Protein AF-A0A518HIB0-F1 (afdb_monomer_lite)

Organism: NCBI:txid2527979

Sequence (145 aa):
MVPPSVQLAKSIHDTLSNAIAVAEQATVGVHNQEGNSHYLSMLLEDRLGRLHQQLLALFRQQDRSPDRTHATNMDPLAKRRRRLIGRVDDAIDLAADTDSSGAVRRSILEDLEGIERDFAAYETEFARVSGDGVDATAAADRNGN

pLDDT: mean 75.91, std 16.44, range [39.22, 94.5]

Structure (mmCIF, N/CA/C/O backbone):
data_AF-A0A518HIB0-F1
#
_entry.id   AF-A0A518HIB0-F1
#
loop_
_atom_site.group_PDB
_atom_site.id
_atom_site.type_symbol
_atom_site.label_atom_id
_atom_site.label_alt_id
_atom_site.label_comp_id
_atom_site.label_asym_id
_atom_site.label_entity_id
_atom_site.label_seq_id
_atom_site.pdbx_PDB_ins_code
_atom_site.Cartn_x
_atom_site.Cartn_y
_atom_site.Cartn_z
_atom_site.occupancy
_atom_site.B_iso_or_equiv
_atom_site.auth_seq_id
_atom_site.auth_comp_id
_atom_site.auth_asym_id
_atom_site.auth_atom_id
_atom_site.pdbx_PDB_model_num
ATOM 1 N N . MET A 1 1 ? -21.108 -14.042 7.159 1.00 59.38 1 MET A N 1
ATOM 2 C CA . MET A 1 1 ? -20.594 -13.149 6.093 1.00 59.38 1 MET A CA 1
ATOM 3 C C . MET A 1 1 ? -19.241 -12.630 6.548 1.00 59.38 1 MET A C 1
ATOM 5 O O . MET A 1 1 ? -19.116 -12.327 7.726 1.00 59.38 1 MET A O 1
ATOM 9 N N . VAL A 1 2 ? -18.234 -12.593 5.672 1.00 66.38 2 VAL A N 1
ATOM 10 C CA . VAL A 1 2 ? -16.903 -12.061 6.020 1.00 66.38 2 VAL A CA 1
ATOM 11 C C . VAL A 1 2 ? -16.993 -10.530 6.115 1.00 66.38 2 VAL A C 1
ATOM 13 O O . VAL A 1 2 ? -17.597 -9.935 5.219 1.00 66.38 2 VAL A O 1
ATOM 16 N N . PRO A 1 3 ? -16.433 -9.883 7.155 1.00 76.69 3 PRO A N 1
ATOM 17 C CA . PRO A 1 3 ? -16.445 -8.428 7.262 1.00 76.69 3 PRO A CA 1
ATOM 18 C C . PRO A 1 3 ? -15.781 -7.757 6.043 1.00 76.69 3 PRO A C 1
ATOM 20 O O . PRO A 1 3 ? -14.747 -8.246 5.578 1.00 76.69 3 PRO A O 1
ATOM 23 N N . PRO A 1 4 ? -16.305 -6.623 5.538 1.00 79.50 4 PRO A N 1
ATOM 24 C CA . PRO A 1 4 ? -15.704 -5.895 4.414 1.00 79.50 4 PRO A CA 1
ATOM 25 C C . PRO A 1 4 ? -14.228 -5.525 4.630 1.00 79.50 4 PRO A C 1
ATOM 27 O O . PRO A 1 4 ? -13.438 -5.567 3.690 1.00 79.50 4 PRO A O 1
ATOM 30 N N . SER A 1 5 ? -13.836 -5.245 5.876 1.00 78.81 5 SER A N 1
ATOM 31 C CA . SER A 1 5 ? -12.446 -4.971 6.258 1.00 78.81 5 SER A CA 1
ATOM 32 C C . SER A 1 5 ? -11.528 -6.182 6.071 1.00 78.81 5 SER A C 1
ATOM 34 O O . SER A 1 5 ? -10.396 -6.018 5.632 1.00 78.81 5 SER A O 1
ATOM 36 N N . VAL A 1 6 ? -12.016 -7.397 6.342 1.00 82.38 6 VAL A N 1
ATOM 37 C CA . VAL A 1 6 ? -11.263 -8.652 6.160 1.00 82.38 6 VAL A CA 1
ATOM 38 C C . VAL A 1 6 ?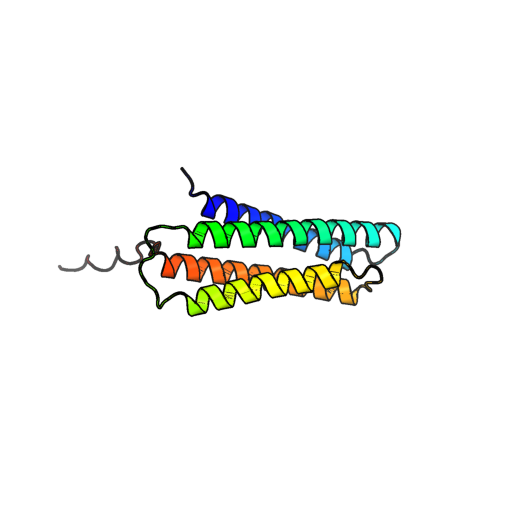 -11.100 -8.975 4.674 1.00 82.38 6 VAL A C 1
ATOM 40 O O . VAL A 1 6 ? -10.034 -9.407 4.243 1.00 82.38 6 VAL A O 1
ATOM 43 N N . GLN A 1 7 ? -12.130 -8.718 3.861 1.00 86.81 7 GLN A N 1
ATOM 44 C CA . GLN A 1 7 ? -12.028 -8.859 2.403 1.00 86.81 7 GLN A CA 1
ATOM 45 C C . GLN A 1 7 ? -11.012 -7.878 1.811 1.00 86.81 7 GLN A C 1
ATOM 47 O O . GLN A 1 7 ? -10.228 -8.246 0.939 1.00 86.81 7 GLN A O 1
ATOM 52 N N . LEU A 1 8 ? -11.003 -6.639 2.305 1.00 88.81 8 LEU A N 1
ATOM 53 C CA . LEU A 1 8 ? -10.074 -5.617 1.848 1.00 88.81 8 LEU A CA 1
ATOM 54 C C . LEU A 1 8 ? -8.637 -5.895 2.303 1.00 88.81 8 LEU A C 1
ATOM 56 O O . LEU A 1 8 ? -7.721 -5.722 1.509 1.00 88.81 8 LEU A O 1
ATOM 60 N N . ALA A 1 9 ? -8.443 -6.393 3.525 1.00 89.56 9 ALA A N 1
ATOM 61 C CA . ALA A 1 9 ? -7.137 -6.831 4.009 1.00 89.56 9 ALA A CA 1
ATOM 62 C C . ALA A 1 9 ? -6.565 -7.974 3.158 1.00 89.56 9 ALA A C 1
ATOM 64 O O . ALA A 1 9 ? -5.424 -7.899 2.710 1.00 89.56 9 ALA A O 1
ATOM 65 N N . LYS A 1 10 ? -7.387 -8.976 2.817 1.00 91.56 10 LYS A N 1
ATOM 66 C CA . LYS A 1 10 ? -6.994 -10.019 1.859 1.00 91.56 10 LYS A CA 1
ATOM 67 C C . LYS A 1 10 ? -6.611 -9.430 0.498 1.00 91.56 10 LYS A C 1
ATOM 69 O O . LYS A 1 10 ? -5.588 -9.795 -0.062 1.00 91.56 10 LYS A O 1
ATOM 74 N N . SER A 1 11 ? -7.408 -8.493 -0.011 1.00 93.62 11 SER A N 1
ATOM 75 C CA . SER A 1 11 ? -7.121 -7.841 -1.289 1.00 93.62 11 SER A CA 1
ATOM 76 C C . SER A 1 11 ? -5.817 -7.033 -1.269 1.00 93.62 11 SER A C 1
ATOM 78 O O . SER A 1 11 ? -5.189 -6.911 -2.315 1.00 93.62 11 SER A O 1
ATOM 80 N N . ILE A 1 12 ? -5.417 -6.490 -0.114 1.00 92.88 12 ILE A N 1
ATOM 81 C CA . ILE A 1 12 ? -4.128 -5.810 0.081 1.00 92.88 12 ILE A CA 1
ATOM 82 C C . ILE A 1 12 ? -2.976 -6.816 0.030 1.00 92.88 12 ILE A C 1
ATOM 84 O O . ILE A 1 12 ? -2.006 -6.564 -0.680 1.00 92.88 12 ILE A O 1
ATOM 88 N N . HIS A 1 13 ? -3.102 -7.961 0.711 1.00 93.00 13 HIS A N 1
ATOM 89 C CA . HIS A 1 13 ? -2.121 -9.052 0.629 1.00 93.00 13 HIS A CA 1
ATOM 90 C C . HIS A 1 13 ? -1.930 -9.534 -0.808 1.00 93.00 13 HIS A C 1
ATOM 92 O O . HIS A 1 13 ? -0.803 -9.595 -1.287 1.00 93.00 13 HIS A O 1
ATOM 98 N N . ASP A 1 14 ? -3.027 -9.776 -1.531 1.00 93.31 14 ASP A N 1
ATOM 99 C CA . ASP A 1 14 ? -2.969 -10.210 -2.931 1.00 93.31 14 ASP A CA 1
ATOM 100 C C . ASP A 1 14 ? -2.245 -9.171 -3.818 1.00 93.31 14 ASP A C 1
ATOM 102 O O . ASP A 1 14 ? -1.430 -9.536 -4.671 1.00 93.31 14 ASP A O 1
ATOM 106 N N . THR A 1 15 ? -2.499 -7.871 -3.607 1.00 93.56 15 THR A N 1
ATOM 107 C CA . THR A 1 15 ? -1.794 -6.790 -4.319 1.00 93.56 15 THR A CA 1
ATOM 108 C C . THR A 1 15 ? -0.307 -6.750 -3.962 1.00 93.56 15 THR A C 1
ATOM 110 O O . THR A 1 15 ? 0.519 -6.616 -4.864 1.00 93.56 15 THR A O 1
ATOM 113 N N . LEU A 1 16 ? 0.044 -6.879 -2.678 1.00 91.94 16 LEU A N 1
ATOM 114 C CA . LEU A 1 16 ? 1.430 -6.873 -2.198 1.00 91.94 16 LEU A CA 1
ATOM 115 C C . LEU A 1 16 ? 2.229 -8.041 -2.770 1.00 91.94 16 LEU A C 1
ATOM 117 O O . LEU A 1 16 ? 3.274 -7.818 -3.375 1.00 91.94 16 LEU A O 1
ATOM 121 N N . SER A 1 17 ? 1.711 -9.266 -2.666 1.00 92.88 17 SER A N 1
ATOM 122 C CA . SER A 1 17 ? 2.374 -10.446 -3.226 1.00 92.88 17 SER A CA 1
ATOM 123 C C . SER A 1 17 ? 2.557 -10.325 -4.742 1.00 92.88 17 SER A C 1
ATOM 125 O O . SER A 1 17 ? 3.588 -10.727 -5.278 1.00 92.88 17 SER A O 1
ATOM 127 N N . ASN A 1 18 ? 1.588 -9.731 -5.451 1.00 92.44 18 ASN A N 1
ATOM 128 C CA . ASN A 1 18 ? 1.724 -9.477 -6.884 1.00 92.44 18 ASN A CA 1
ATOM 129 C C . ASN A 1 18 ? 2.802 -8.426 -7.192 1.00 92.44 18 ASN A C 1
ATOM 131 O O . ASN A 1 18 ? 3.591 -8.629 -8.111 1.00 92.44 18 ASN A O 1
ATOM 135 N N . ALA A 1 19 ? 2.853 -7.330 -6.430 1.00 89.56 19 ALA A N 1
ATOM 136 C CA . ALA A 1 19 ? 3.859 -6.283 -6.596 1.00 89.56 19 ALA A CA 1
ATOM 137 C C . ALA A 1 19 ? 5.279 -6.813 -6.335 1.00 89.56 19 ALA A C 1
ATOM 139 O O . ALA A 1 19 ? 6.181 -6.541 -7.124 1.00 89.56 19 ALA A O 1
ATOM 140 N N . ILE A 1 20 ? 5.455 -7.628 -5.288 1.00 90.31 20 ILE A N 1
ATOM 141 C CA . ILE A 1 20 ? 6.722 -8.302 -4.966 1.00 90.31 20 ILE A CA 1
ATOM 142 C C . ILE A 1 20 ? 7.157 -9.190 -6.134 1.00 90.31 20 ILE A C 1
ATOM 144 O O . ILE A 1 20 ? 8.257 -9.017 -6.649 1.00 90.31 20 ILE A O 1
ATOM 148 N N . ALA A 1 21 ? 6.273 -10.054 -6.641 1.00 88.81 21 ALA A N 1
ATOM 149 C CA . ALA A 1 21 ? 6.596 -10.931 -7.768 1.00 88.81 21 ALA A CA 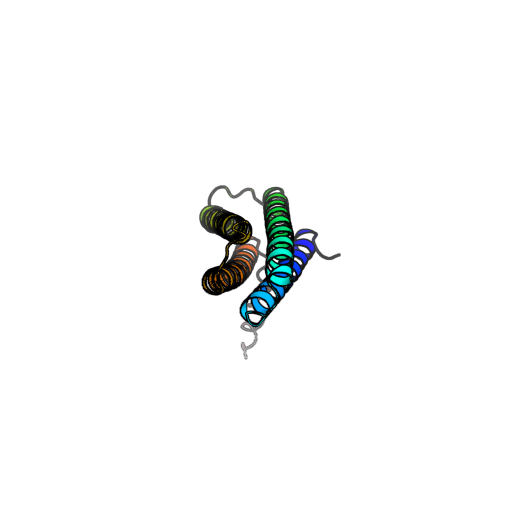1
ATOM 150 C C . ALA A 1 21 ? 6.992 -10.154 -9.042 1.00 88.81 21 ALA A C 1
ATOM 152 O O . ALA A 1 21 ? 7.873 -10.582 -9.790 1.00 88.81 21 ALA A O 1
ATOM 153 N N . VAL A 1 22 ? 6.363 -9.002 -9.302 1.00 85.88 22 VAL A N 1
ATOM 154 C CA . VAL A 1 22 ? 6.730 -8.113 -10.419 1.00 85.88 22 VAL A CA 1
ATOM 155 C C . VAL A 1 22 ? 8.111 -7.490 -10.192 1.00 85.88 22 VAL A C 1
ATOM 157 O O . VAL A 1 22 ? 8.937 -7.488 -11.107 1.00 85.88 22 VAL A O 1
ATOM 160 N N . ALA A 1 23 ? 8.396 -7.010 -8.980 1.00 82.94 23 ALA A N 1
ATOM 161 C CA . ALA A 1 23 ? 9.699 -6.451 -8.624 1.00 82.94 23 ALA A CA 1
ATOM 162 C C . ALA A 1 23 ? 10.822 -7.507 -8.690 1.00 82.94 23 ALA A C 1
ATOM 164 O O . ALA A 1 23 ? 11.907 -7.235 -9.207 1.00 82.94 23 ALA A O 1
ATOM 165 N N . GLU A 1 24 ? 10.561 -8.746 -8.270 1.00 85.06 24 GLU A N 1
ATOM 166 C CA . GLU A 1 24 ? 11.484 -9.879 -8.414 1.00 85.06 24 GLU A CA 1
ATOM 167 C C . GLU A 1 24 ? 11.798 -10.174 -9.886 1.00 85.06 24 GLU A C 1
ATOM 169 O O . GLU A 1 24 ? 12.960 -10.276 -10.278 1.00 85.06 24 GLU A O 1
ATOM 174 N N . GLN A 1 25 ? 10.784 -10.231 -10.752 1.00 79.62 25 GLN A N 1
ATOM 175 C CA . GLN A 1 25 ? 11.004 -10.403 -12.194 1.00 79.62 25 GLN A CA 1
ATOM 176 C C . GLN A 1 25 ? 11.841 -9.260 -12.777 1.00 79.62 25 GLN A C 1
ATOM 178 O O . GLN A 1 25 ? 12.735 -9.487 -13.599 1.00 79.62 25 GLN A O 1
ATOM 183 N N . ALA A 1 26 ? 11.602 -8.036 -12.306 1.00 72.56 26 ALA A N 1
ATOM 184 C CA . ALA A 1 26 ? 12.355 -6.863 -12.715 1.00 72.56 26 ALA A CA 1
ATOM 185 C C . ALA A 1 26 ? 13.813 -6.893 -12.219 1.00 72.56 26 ALA A C 1
ATOM 187 O O . ALA A 1 26 ? 14.690 -6.358 -12.900 1.00 72.56 26 ALA A O 1
ATOM 188 N N . THR A 1 27 ? 14.114 -7.535 -11.088 1.00 70.56 27 THR A N 1
ATOM 189 C CA . THR A 1 27 ? 15.489 -7.682 -10.571 1.00 70.56 27 THR A CA 1
ATOM 190 C C . THR A 1 27 ? 16.253 -8.857 -11.187 1.00 70.56 27 THR A C 1
ATOM 192 O O . THR A 1 27 ? 17.475 -8.776 -11.296 1.00 70.56 27 THR A O 1
ATOM 195 N N . VAL A 1 28 ? 15.572 -9.915 -11.644 1.00 64.75 28 VAL A N 1
ATOM 196 C CA . VAL A 1 28 ? 16.194 -11.092 -12.289 1.00 64.75 28 VAL A CA 1
ATOM 197 C C . VAL A 1 28 ? 16.402 -10.888 -13.802 1.00 64.75 28 VAL A C 1
ATOM 199 O O . VAL A 1 28 ? 17.365 -11.396 -14.373 1.00 64.75 28 VAL A O 1
ATOM 202 N N . GLY A 1 29 ? 15.560 -10.089 -14.466 1.00 53.03 29 GLY A N 1
ATOM 203 C CA . GLY A 1 29 ? 15.575 -9.861 -15.920 1.00 53.03 29 GLY A CA 1
ATOM 204 C C . GLY A 1 29 ? 16.665 -8.927 -16.475 1.00 53.03 29 GLY A C 1
ATOM 205 O O . GLY A 1 29 ? 16.518 -8.431 -17.591 1.00 53.03 29 GLY A O 1
ATOM 206 N N . VAL A 1 30 ? 17.759 -8.659 -15.749 1.00 52.09 30 VAL A N 1
ATOM 207 C CA . VAL A 1 30 ? 18.809 -7.675 -16.135 1.00 52.09 30 VAL A CA 1
ATOM 208 C C . VAL A 1 30 ? 19.665 -8.128 -17.331 1.00 52.09 30 VAL A C 1
ATOM 210 O O . VAL A 1 30 ? 20.650 -7.489 -17.694 1.00 52.09 30 VAL A O 1
ATOM 213 N N . HIS A 1 31 ? 19.318 -9.239 -17.972 1.00 46.72 31 HIS A N 1
ATOM 214 C CA . HIS A 1 31 ? 19.916 -9.652 -19.230 1.00 46.72 31 HIS A CA 1
ATOM 215 C C . HIS A 1 31 ? 18.875 -9.479 -20.340 1.00 46.72 31 HIS A C 1
ATOM 217 O O . HIS A 1 31 ? 18.127 -10.395 -20.664 1.00 46.72 31 HIS A O 1
ATOM 223 N N . ASN A 1 32 ? 18.924 -8.304 -20.978 1.00 48.41 32 ASN A N 1
ATOM 224 C CA . ASN A 1 32 ? 18.701 -8.151 -22.420 1.00 48.41 32 ASN A CA 1
ATOM 225 C C . ASN A 1 32 ? 17.347 -7.638 -22.967 1.00 48.41 32 ASN A C 1
ATOM 227 O O . ASN A 1 32 ? 17.077 -7.926 -24.129 1.00 48.41 32 ASN A O 1
ATOM 231 N N . GLN A 1 33 ? 16.521 -6.854 -22.248 1.00 54.38 33 GLN A N 1
ATOM 232 C CA . GLN A 1 33 ? 15.384 -6.132 -22.879 1.00 54.38 33 GLN A CA 1
ATOM 233 C C . GLN A 1 33 ? 15.017 -4.800 -22.184 1.00 54.38 33 GLN A C 1
ATOM 235 O O . GLN A 1 33 ? 14.243 -4.782 -21.228 1.00 54.38 33 GLN A O 1
ATOM 240 N N . GLU A 1 34 ? 15.495 -3.666 -22.712 1.00 56.53 34 GLU A N 1
ATOM 241 C CA . GLU A 1 34 ? 15.112 -2.304 -22.272 1.00 56.53 34 GLU A CA 1
ATOM 242 C C . GLU A 1 34 ? 13.585 -2.074 -22.315 1.00 56.53 34 GLU A C 1
ATOM 244 O O . GLU A 1 34 ? 13.023 -1.454 -21.415 1.00 56.53 34 GLU A O 1
ATOM 249 N N . GLY A 1 35 ? 12.878 -2.673 -23.282 1.00 55.81 35 GLY A N 1
ATOM 250 C CA . GLY A 1 35 ? 11.412 -2.601 -23.368 1.00 55.81 35 GLY A CA 1
ATOM 251 C C . GLY A 1 35 ? 10.663 -3.324 -22.239 1.00 55.81 35 GLY A C 1
ATOM 252 O O . GLY A 1 35 ? 9.540 -2.950 -21.913 1.00 55.81 35 GLY A O 1
ATOM 253 N N . ASN A 1 36 ? 11.283 -4.323 -21.601 1.00 68.44 36 ASN A N 1
ATOM 254 C CA . ASN A 1 36 ? 10.675 -5.053 -20.486 1.00 68.44 36 ASN A CA 1
ATOM 255 C C . ASN A 1 36 ? 10.830 -4.278 -19.162 1.00 68.44 36 ASN A C 1
ATOM 257 O O . ASN A 1 36 ? 9.964 -4.337 -18.299 1.00 68.44 36 ASN A O 1
ATOM 261 N N . SER A 1 37 ? 11.892 -3.472 -19.034 1.00 70.25 37 SER A N 1
ATOM 262 C CA . SER A 1 37 ? 12.102 -2.572 -17.890 1.00 70.25 37 SER A CA 1
ATOM 263 C C . SER A 1 37 ? 10.957 -1.583 -17.718 1.00 70.25 37 SER A C 1
ATOM 265 O O . SER A 1 37 ? 10.351 -1.512 -16.656 1.00 70.25 37 SER A O 1
ATOM 267 N N . HIS A 1 38 ? 10.661 -0.828 -18.779 1.00 74.94 38 HIS A N 1
ATOM 268 C CA . HIS A 1 38 ? 9.667 0.239 -18.732 1.00 74.94 38 HIS A CA 1
ATOM 269 C C . HIS A 1 38 ? 8.263 -0.306 -18.443 1.00 74.94 38 HIS A C 1
ATOM 271 O O . HIS A 1 38 ? 7.532 0.243 -17.623 1.00 74.94 38 HIS A O 1
ATOM 277 N N . TYR A 1 39 ? 7.915 -1.440 -19.058 1.00 76.38 39 TYR A N 1
ATOM 278 C CA . TYR A 1 39 ? 6.648 -2.119 -18.804 1.00 76.38 39 TYR A CA 1
ATOM 279 C C . TYR A 1 39 ? 6.517 -2.603 -17.352 1.00 76.38 39 TYR A C 1
ATOM 281 O O . TYR A 1 39 ? 5.461 -2.431 -16.745 1.00 76.38 39 TYR A O 1
ATOM 289 N N . LEU A 1 40 ? 7.580 -3.177 -16.778 1.00 76.06 40 LEU A N 1
ATOM 290 C CA . LEU A 1 40 ? 7.575 -3.637 -15.387 1.00 76.06 40 LEU A CA 1
ATOM 291 C C . LEU A 1 40 ? 7.485 -2.470 -14.397 1.00 76.06 40 LEU A C 1
ATOM 293 O O . LEU A 1 40 ? 6.751 -2.590 -13.421 1.00 76.06 40 LEU A O 1
ATOM 297 N N . SER A 1 41 ? 8.144 -1.339 -14.671 1.00 78.31 41 SER A N 1
ATOM 298 C CA . SER A 1 41 ? 7.988 -0.109 -13.881 1.00 78.31 41 SER A CA 1
ATOM 299 C C . SER A 1 41 ? 6.548 0.405 -13.910 1.00 78.31 41 SER A C 1
ATOM 301 O O . SER A 1 41 ? 5.957 0.607 -12.854 1.00 78.31 41 SER A O 1
ATOM 303 N N . MET A 1 42 ? 5.931 0.511 -15.094 1.00 82.81 42 MET A N 1
ATOM 304 C CA . MET A 1 42 ? 4.520 0.907 -15.212 1.00 82.81 42 MET A CA 1
ATOM 305 C C . MET A 1 42 ? 3.574 -0.054 -14.482 1.00 82.81 42 MET A C 1
ATOM 307 O O . MET A 1 42 ? 2.603 0.364 -13.851 1.00 82.81 42 MET A O 1
ATOM 311 N N . LEU A 1 43 ? 3.828 -1.362 -14.588 1.00 85.38 43 LEU A N 1
ATOM 312 C CA . LEU A 1 43 ? 3.019 -2.370 -13.912 1.00 85.38 43 LEU A CA 1
ATOM 313 C C . LEU A 1 43 ? 3.146 -2.239 -12.393 1.00 85.38 43 LEU A C 1
ATOM 315 O O . LEU A 1 43 ? 2.151 -2.359 -11.682 1.00 85.38 43 LEU A O 1
ATOM 319 N N . LEU A 1 44 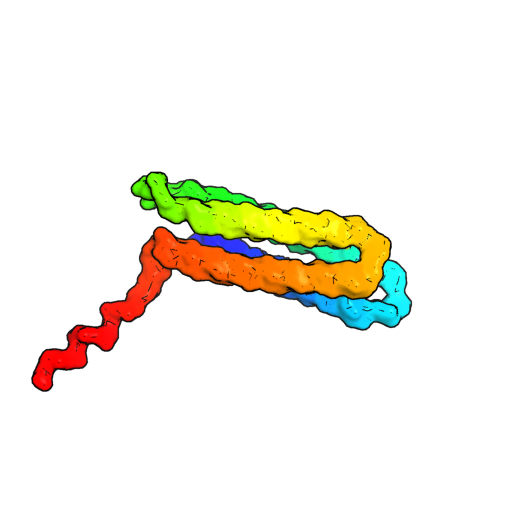? 4.356 -1.983 -11.905 1.00 84.94 44 LEU A N 1
ATOM 320 C CA . LEU A 1 44 ? 4.637 -1.804 -10.492 1.00 84.94 44 LEU A CA 1
ATOM 321 C C . LEU A 1 44 ? 3.983 -0.537 -9.933 1.00 84.94 44 LEU A C 1
ATOM 323 O O . LEU A 1 44 ? 3.353 -0.600 -8.878 1.00 84.94 44 LEU A O 1
ATOM 327 N N . GLU A 1 45 ? 4.042 0.569 -10.672 1.00 87.38 45 GLU A N 1
ATOM 328 C CA . GLU A 1 45 ? 3.365 1.823 -10.338 1.00 87.38 45 GLU A CA 1
ATOM 329 C C . GLU A 1 45 ? 1.841 1.632 -10.222 1.00 87.38 45 GLU A C 1
ATOM 331 O O . GLU A 1 45 ? 1.250 2.019 -9.214 1.00 87.38 45 GLU A O 1
ATOM 336 N N . ASP A 1 46 ? 1.192 0.947 -11.179 1.00 89.38 46 ASP A N 1
ATOM 337 C CA . ASP A 1 46 ? -0.248 0.636 -11.087 1.00 89.38 46 ASP A CA 1
ATOM 338 C C . ASP A 1 46 ? -0.572 -0.197 -9.835 1.00 89.38 46 ASP A C 1
ATOM 340 O O . ASP A 1 46 ? -1.577 0.050 -9.160 1.00 89.38 46 ASP A O 1
ATOM 344 N N . ARG A 1 47 ? 0.273 -1.175 -9.487 1.00 89.38 47 ARG A N 1
ATOM 345 C CA . ARG A 1 47 ? 0.064 -2.022 -8.301 1.00 89.38 47 ARG A CA 1
ATOM 346 C C . ARG A 1 47 ? 0.235 -1.251 -7.002 1.00 89.38 47 ARG A C 1
ATOM 348 O O . ARG A 1 47 ? -0.608 -1.384 -6.116 1.00 89.38 47 ARG A O 1
ATOM 355 N N . LEU A 1 48 ? 1.264 -0.421 -6.904 1.00 88.88 48 LEU A N 1
ATOM 356 C CA . LEU A 1 48 ? 1.495 0.444 -5.752 1.00 88.88 48 LEU A CA 1
ATOM 357 C C . LEU A 1 48 ? 0.388 1.501 -5.608 1.00 88.88 48 LEU A C 1
ATOM 359 O O . LEU A 1 48 ? -0.127 1.713 -4.510 1.00 88.88 48 LEU A O 1
ATOM 363 N N . GLY A 1 49 ? -0.081 2.076 -6.717 1.00 92.00 49 GLY A N 1
ATOM 364 C CA . GLY A 1 49 ? -1.230 2.980 -6.730 1.00 92.00 49 GLY A CA 1
ATOM 365 C C . GLY A 1 49 ? -2.511 2.306 -6.224 1.00 92.00 49 GLY A C 1
ATOM 366 O O . GLY A 1 49 ? -3.243 2.877 -5.408 1.00 92.00 49 GLY A O 1
ATOM 367 N N . ARG A 1 50 ? -2.777 1.057 -6.635 1.00 93.81 50 ARG A N 1
ATOM 368 C CA . ARG A 1 50 ? -3.895 0.255 -6.098 1.00 93.81 50 ARG A CA 1
ATOM 369 C C . ARG A 1 50 ? -3.728 -0.023 -4.611 1.00 93.81 50 ARG A C 1
ATOM 371 O O . ARG A 1 50 ? -4.687 0.165 -3.862 1.00 93.81 50 ARG A O 1
ATOM 378 N N . LEU A 1 51 ? -2.531 -0.425 -4.190 1.00 93.12 51 LEU A N 1
ATOM 379 C CA . LEU A 1 51 ? -2.198 -0.689 -2.794 1.00 93.12 51 LEU A CA 1
ATOM 380 C C . LEU A 1 51 ? -2.475 0.538 -1.920 1.00 93.12 51 LEU A C 1
ATOM 382 O O . LEU A 1 51 ? -3.152 0.428 -0.896 1.00 93.12 51 LEU A O 1
ATOM 386 N N . HIS A 1 52 ? -2.041 1.717 -2.365 1.00 93.25 52 HIS A N 1
ATOM 387 C CA . HIS A 1 52 ? -2.306 2.983 -1.691 1.00 93.25 52 HIS A CA 1
ATOM 388 C C . HIS A 1 52 ? -3.817 3.220 -1.506 1.00 93.25 52 HIS A C 1
ATOM 390 O O . HIS A 1 52 ? -4.293 3.452 -0.391 1.00 93.25 52 HIS A O 1
ATOM 396 N N . GLN A 1 53 ? -4.613 3.070 -2.572 1.00 94.50 53 GLN A N 1
ATOM 397 C CA . GLN A 1 53 ? -6.070 3.243 -2.496 1.00 94.50 53 GLN A CA 1
ATOM 398 C C . GLN A 1 53 ? -6.751 2.212 -1.584 1.00 94.50 53 GLN A C 1
ATOM 400 O O . GLN A 1 53 ? -7.682 2.558 -0.847 1.00 94.50 53 GLN A O 1
ATOM 405 N N . GLN A 1 54 ? -6.293 0.958 -1.605 1.00 93.69 54 GLN A N 1
ATOM 406 C CA . GLN A 1 54 ? -6.816 -0.107 -0.750 1.00 93.69 54 GLN A CA 1
ATOM 407 C C . GLN A 1 54 ? -6.517 0.163 0.730 1.00 93.69 54 GLN A C 1
ATOM 409 O O . GLN A 1 54 ? -7.423 0.044 1.557 1.00 93.69 54 GLN A O 1
ATOM 414 N N . LEU A 1 55 ? -5.300 0.603 1.067 1.00 91.56 55 LEU A N 1
ATOM 415 C CA . LEU A 1 55 ? -4.927 1.001 2.429 1.00 91.56 55 LEU A CA 1
ATOM 416 C C . LEU A 1 55 ? -5.789 2.169 2.922 1.00 91.56 55 LEU A C 1
ATOM 418 O O . LEU A 1 55 ? -6.374 2.099 4.005 1.00 91.56 55 LEU A O 1
ATOM 422 N N . LEU A 1 56 ? -5.967 3.210 2.101 1.00 91.81 56 LEU A N 1
ATOM 423 C CA . LEU A 1 56 ? -6.843 4.336 2.435 1.00 91.81 56 LEU A CA 1
ATOM 424 C C . LEU A 1 56 ? -8.302 3.911 2.633 1.00 91.81 56 LEU A C 1
ATOM 426 O O . LEU A 1 56 ? -9.008 4.467 3.479 1.00 91.81 56 LEU A O 1
ATOM 430 N N . ALA A 1 57 ? -8.802 2.967 1.836 1.00 90.75 57 ALA A N 1
ATOM 431 C CA . ALA A 1 57 ? -10.144 2.424 2.007 1.00 90.75 57 ALA A CA 1
ATOM 432 C C . ALA A 1 57 ? -10.261 1.613 3.309 1.00 90.75 57 ALA A C 1
ATOM 434 O O . ALA A 1 57 ? -11.245 1.782 4.034 1.00 90.75 57 ALA A O 1
ATOM 435 N N . LEU A 1 58 ? -9.248 0.809 3.647 1.00 89.44 58 LEU A N 1
ATOM 436 C CA . LEU A 1 58 ? -9.219 -0.007 4.860 1.00 89.44 58 LEU A CA 1
ATOM 437 C C . LEU A 1 58 ? -9.247 0.877 6.102 1.00 89.44 58 LEU A C 1
ATOM 439 O O . LEU A 1 58 ? -10.093 0.687 6.976 1.00 89.44 58 LEU A O 1
ATOM 443 N N . PHE A 1 59 ? -8.390 1.896 6.148 1.00 88.25 59 PHE A N 1
ATOM 444 C CA . PHE A 1 59 ? -8.321 2.808 7.286 1.00 88.25 59 PHE A CA 1
ATOM 445 C C . PHE A 1 59 ? -9.632 3.579 7.465 1.00 88.25 59 PHE A C 1
ATOM 447 O O . PHE A 1 59 ? -10.157 3.634 8.575 1.00 88.25 59 PHE A O 1
ATOM 454 N N . ARG A 1 60 ? -10.247 4.054 6.371 1.00 86.12 60 ARG A N 1
ATOM 455 C CA . ARG A 1 60 ? -11.570 4.703 6.414 1.00 86.12 60 ARG A CA 1
ATOM 456 C C . ARG A 1 60 ? -12.674 3.782 6.934 1.00 86.12 60 ARG A C 1
ATOM 458 O O . ARG A 1 60 ? -13.529 4.241 7.690 1.00 86.12 60 ARG A O 1
ATOM 465 N N . GLN A 1 61 ? -12.691 2.510 6.535 1.00 82.38 61 GLN A N 1
ATOM 466 C CA . GLN A 1 61 ? -13.675 1.543 7.041 1.00 82.38 61 GLN A CA 1
ATOM 467 C C . GLN A 1 61 ? -13.485 1.279 8.537 1.00 82.38 61 GLN A C 1
ATOM 469 O O . GLN A 1 61 ? -14.455 1.219 9.287 1.00 82.38 61 GLN A O 1
ATOM 474 N N . GLN A 1 62 ? -12.234 1.170 8.974 1.00 78.75 62 GLN A N 1
ATOM 475 C CA . GLN A 1 62 ? -11.875 0.896 10.361 1.00 78.75 62 GLN A CA 1
ATOM 476 C C . GLN A 1 62 ? -12.088 2.097 11.300 1.00 78.75 62 GLN A C 1
ATOM 478 O O . GLN A 1 62 ? -12.291 1.899 12.499 1.00 78.75 62 GLN A O 1
ATOM 483 N N . ASP A 1 63 ? -12.079 3.321 10.766 1.00 75.00 63 ASP A N 1
ATOM 484 C CA . ASP A 1 63 ? -12.361 4.557 11.510 1.00 75.00 63 ASP A CA 1
ATOM 485 C C . ASP A 1 63 ? -13.857 4.845 11.657 1.00 75.00 63 ASP A C 1
ATOM 487 O O . ASP A 1 63 ? -14.272 5.481 12.621 1.00 75.00 63 ASP A O 1
ATOM 491 N N . ARG A 1 64 ? -14.686 4.348 10.733 1.00 66.88 64 ARG A N 1
ATOM 492 C CA . ARG A 1 64 ? -16.152 4.482 10.787 1.00 66.88 64 ARG A CA 1
ATOM 493 C C . ARG A 1 64 ? -16.836 3.454 11.691 1.00 66.88 64 ARG A C 1
ATOM 495 O O . ARG A 1 64 ? -18.059 3.489 11.796 1.00 66.88 64 ARG A O 1
ATOM 502 N N . SER A 1 65 ? -16.087 2.538 12.309 1.00 60.28 65 SER A N 1
ATOM 503 C CA . SER A 1 65 ? -16.666 1.504 13.170 1.00 60.28 65 SER A CA 1
ATOM 504 C C . SER A 1 65 ? -17.257 2.139 14.446 1.00 60.28 65 SER A C 1
ATOM 506 O O . SER A 1 65 ? -16.497 2.720 15.227 1.00 60.28 65 SER A O 1
ATOM 508 N N . PRO A 1 66 ? -18.588 2.065 14.663 1.00 49.50 66 PRO A N 1
ATOM 509 C CA . PRO A 1 66 ? -19.308 2.841 15.680 1.00 49.50 66 PRO A CA 1
ATOM 510 C C . PRO A 1 66 ? -19.029 2.421 17.133 1.00 49.50 66 PRO A C 1
ATOM 512 O O . PRO A 1 66 ? -19.406 3.149 18.043 1.00 49.50 66 PRO A O 1
ATOM 515 N N . ASP A 1 67 ? -18.322 1.310 17.363 1.00 52.34 67 ASP A N 1
ATOM 516 C CA . ASP A 1 67 ? -17.950 0.830 18.707 1.00 52.34 67 ASP A CA 1
ATOM 517 C C . ASP A 1 67 ? -16.761 1.576 19.345 1.00 52.34 67 ASP A C 1
ATOM 519 O O . ASP A 1 67 ? -16.322 1.258 20.450 1.00 52.34 67 ASP A O 1
ATOM 523 N N . ARG A 1 68 ? -16.188 2.578 18.668 1.00 54.53 68 ARG A N 1
ATOM 524 C CA . ARG A 1 68 ? -14.917 3.199 19.080 1.00 54.53 68 ARG A CA 1
ATOM 525 C C . ARG A 1 68 ? -15.078 4.563 19.743 1.00 54.53 68 ARG A C 1
ATOM 527 O O . ARG A 1 68 ? -14.379 5.520 19.419 1.00 54.53 68 ARG A O 1
ATOM 534 N N . THR A 1 69 ? -15.920 4.630 20.768 1.00 47.12 69 THR A N 1
ATOM 535 C CA . THR A 1 69 ? -15.812 5.638 21.837 1.00 47.12 69 THR A CA 1
ATOM 536 C C . THR A 1 69 ? -14.649 5.292 22.771 1.00 47.12 69 THR A C 1
ATOM 538 O O . THR A 1 69 ? -14.861 4.936 23.916 1.00 47.12 69 THR A O 1
ATOM 541 N N . HIS A 1 70 ? -13.401 5.380 22.308 1.00 48.72 70 HIS A N 1
ATOM 542 C CA . HIS A 1 70 ? -12.247 5.484 23.213 1.00 48.72 70 HIS A CA 1
ATOM 543 C C . HIS A 1 70 ? -11.142 6.315 22.561 1.00 48.72 70 HIS A C 1
ATOM 545 O O . HIS A 1 70 ? -10.168 5.829 21.981 1.00 48.72 70 HIS A O 1
ATOM 551 N N . ALA A 1 71 ? -11.343 7.626 22.667 1.00 49.88 71 ALA A N 1
ATOM 552 C CA . ALA A 1 71 ? -10.374 8.665 22.383 1.00 49.88 71 ALA A CA 1
ATOM 553 C C . ALA A 1 71 ? -9.206 8.591 23.382 1.00 49.88 71 ALA A C 1
ATOM 555 O O . ALA A 1 71 ? -9.168 9.372 24.318 1.00 49.88 71 ALA A O 1
ATOM 556 N N . THR A 1 72 ? -8.295 7.630 23.202 1.00 48.81 72 THR A N 1
ATOM 557 C CA . THR A 1 72 ? -6.923 7.632 23.768 1.00 48.81 72 THR A CA 1
ATOM 558 C C . THR A 1 72 ? -6.032 6.494 23.235 1.00 48.81 72 THR A C 1
ATOM 560 O O . THR A 1 72 ? -4.816 6.624 23.304 1.00 48.81 72 THR A O 1
ATOM 563 N N . ASN A 1 73 ? -6.576 5.433 22.615 1.00 49.12 73 ASN A N 1
ATOM 564 C CA . ASN A 1 73 ? -5.792 4.263 22.149 1.00 49.12 73 ASN A CA 1
ATOM 565 C C . ASN A 1 73 ? -5.435 4.253 20.640 1.00 49.12 73 ASN A C 1
ATOM 567 O O . ASN A 1 73 ? -5.003 3.234 20.107 1.00 49.12 73 ASN A O 1
ATOM 571 N N . MET A 1 74 ? -5.597 5.376 19.931 1.00 55.47 74 MET A N 1
ATOM 572 C CA . MET A 1 74 ? -5.366 5.485 18.475 1.00 55.47 74 MET A CA 1
ATOM 573 C C . MET A 1 74 ? -3.931 5.861 18.067 1.00 55.47 74 MET A C 1
ATOM 575 O O . MET A 1 74 ? -3.637 5.902 16.874 1.00 55.47 74 MET A O 1
ATOM 579 N N . ASP A 1 75 ? -3.026 6.129 19.007 1.00 64.69 75 ASP A N 1
ATOM 580 C CA . ASP A 1 75 ? -1.689 6.645 18.678 1.00 64.69 75 ASP A CA 1
ATOM 581 C C . ASP A 1 75 ? -0.784 5.637 17.927 1.00 64.69 75 ASP A C 1
ATOM 583 O O . ASP A 1 75 ? -0.232 5.986 16.875 1.00 64.69 75 ASP A O 1
ATOM 587 N N . PRO A 1 76 ? -0.675 4.355 18.341 1.00 67.38 76 PRO A N 1
ATOM 588 C CA . PRO A 1 76 ? 0.214 3.426 17.647 1.00 67.38 76 PRO A CA 1
ATOM 589 C C . PRO A 1 76 ? -0.346 2.978 16.287 1.00 67.38 76 PRO A C 1
ATOM 591 O O . PRO A 1 76 ? 0.403 2.917 15.308 1.00 67.38 76 PRO A O 1
ATOM 594 N N . LEU A 1 77 ? -1.667 2.783 16.170 1.00 79.50 77 LEU A N 1
ATOM 595 C CA . LEU A 1 77 ? -2.313 2.483 14.888 1.00 79.50 77 LEU A CA 1
ATOM 596 C C . LEU A 1 77 ? -2.205 3.663 13.915 1.00 79.50 77 LEU A C 1
ATOM 598 O O . LEU A 1 77 ? -1.850 3.460 12.757 1.00 79.50 77 LEU A O 1
ATOM 602 N N . ALA A 1 78 ? -2.434 4.902 14.361 1.00 80.50 78 ALA A N 1
ATOM 603 C CA . ALA A 1 78 ? -2.287 6.082 13.508 1.00 80.50 78 ALA A CA 1
ATOM 604 C C . ALA A 1 78 ? -0.839 6.286 13.038 1.00 80.50 78 ALA A C 1
ATOM 606 O O . ALA A 1 78 ? -0.611 6.678 11.890 1.00 80.50 78 ALA A O 1
ATOM 607 N N . LYS A 1 79 ? 0.147 6.006 13.900 1.00 83.12 79 LYS A N 1
ATOM 608 C CA . LYS A 1 79 ? 1.566 6.034 13.530 1.00 83.12 79 LYS A CA 1
ATOM 609 C C . LYS A 1 79 ? 1.897 4.961 12.491 1.00 83.12 79 LYS A C 1
ATOM 611 O O . LYS A 1 79 ? 2.567 5.267 11.507 1.00 83.12 79 LYS A O 1
ATOM 616 N N . ARG A 1 80 ? 1.392 3.732 12.654 1.00 85.31 80 ARG A N 1
ATOM 617 C CA . ARG A 1 80 ? 1.581 2.651 11.670 1.00 85.31 80 ARG A CA 1
ATOM 618 C C . ARG A 1 80 ? 0.915 2.939 10.335 1.00 85.31 80 ARG A C 1
ATOM 620 O O . ARG A 1 80 ? 1.549 2.736 9.310 1.00 85.31 80 ARG A O 1
ATOM 627 N N . ARG A 1 81 ? -0.312 3.460 10.336 1.00 89.44 81 ARG A N 1
ATOM 628 C CA . ARG A 1 81 ? -1.014 3.862 9.108 1.00 89.44 81 ARG A CA 1
ATOM 629 C C . ARG A 1 81 ? -0.2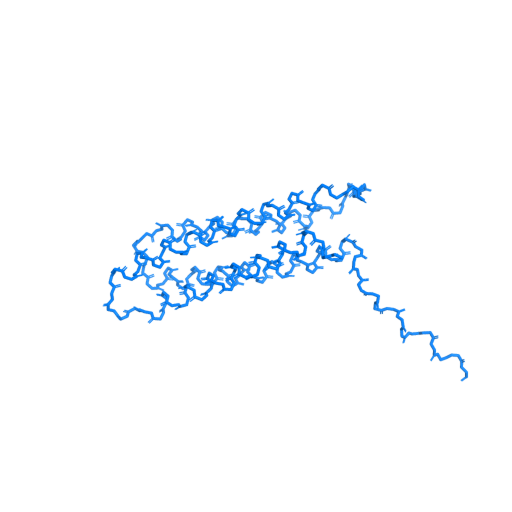23 4.906 8.333 1.00 89.44 81 ARG A C 1
ATOM 631 O O . ARG A 1 81 ? -0.009 4.733 7.142 1.00 89.44 81 ARG A O 1
ATOM 638 N N . ARG A 1 82 ? 0.266 5.947 9.017 1.00 87.19 82 ARG A N 1
ATOM 639 C CA . ARG A 1 82 ? 1.126 6.970 8.402 1.00 87.19 82 ARG A CA 1
ATOM 640 C C . ARG A 1 82 ? 2.405 6.374 7.823 1.00 87.19 82 ARG A C 1
ATOM 642 O O . ARG A 1 82 ? 2.771 6.724 6.713 1.00 87.19 82 ARG A O 1
ATOM 649 N N . ARG A 1 83 ? 3.050 5.455 8.545 1.00 89.12 83 ARG A N 1
ATOM 650 C CA . ARG A 1 83 ? 4.250 4.762 8.057 1.00 89.12 83 ARG A CA 1
ATOM 651 C C . ARG A 1 83 ? 3.965 3.888 6.833 1.00 89.12 83 ARG A C 1
ATOM 653 O O . ARG A 1 83 ? 4.773 3.883 5.918 1.00 89.12 83 ARG A O 1
ATOM 660 N N . LEU A 1 84 ? 2.843 3.170 6.820 1.00 90.12 84 LEU A N 1
ATOM 661 C CA . LEU A 1 84 ? 2.428 2.342 5.685 1.00 90.12 84 LEU A CA 1
ATOM 662 C C . LEU A 1 84 ? 2.160 3.188 4.442 1.00 90.12 84 LEU A C 1
ATOM 664 O O . LEU A 1 84 ? 2.669 2.855 3.383 1.00 90.12 84 LEU A O 1
ATOM 668 N N . ILE A 1 85 ? 1.412 4.286 4.583 1.00 91.38 85 ILE A N 1
ATOM 669 C CA . ILE A 1 85 ? 1.159 5.212 3.471 1.00 91.38 85 ILE A CA 1
ATOM 670 C C . ILE A 1 85 ? 2.467 5.823 2.975 1.00 91.38 85 ILE A C 1
ATOM 672 O O . ILE A 1 85 ? 2.761 5.685 1.799 1.00 91.38 85 ILE A O 1
ATOM 676 N N . GLY A 1 86 ? 3.291 6.374 3.874 1.00 90.19 86 GLY A N 1
ATOM 677 C CA . GLY A 1 86 ? 4.565 6.983 3.485 1.00 90.19 86 GLY A CA 1
ATOM 678 C C . GLY A 1 86 ? 5.486 6.018 2.740 1.00 90.19 86 GLY A C 1
ATOM 679 O O . GLY A 1 86 ? 6.028 6.379 1.712 1.00 90.19 86 GLY A O 1
ATOM 680 N N . ARG A 1 87 ? 5.586 4.756 3.181 1.00 90.75 87 ARG A N 1
ATOM 681 C CA . ARG A 1 87 ? 6.381 3.744 2.466 1.00 90.75 87 ARG A CA 1
ATOM 682 C C . ARG A 1 87 ? 5.833 3.401 1.087 1.00 90.75 87 ARG A C 1
ATOM 684 O O . ARG A 1 87 ? 6.610 3.126 0.184 1.00 90.75 87 ARG A O 1
ATOM 691 N N . VAL A 1 88 ? 4.510 3.354 0.939 1.00 91.44 88 VAL A N 1
ATOM 692 C CA . VAL A 1 88 ? 3.895 3.114 -0.370 1.00 91.44 88 VAL A CA 1
ATOM 693 C C . VAL A 1 88 ? 4.124 4.314 -1.286 1.00 91.44 88 VAL A C 1
ATOM 695 O O . VAL A 1 88 ? 4.459 4.097 -2.442 1.00 91.44 88 VAL A O 1
ATOM 698 N N . ASP A 1 89 ? 4.003 5.541 -0.778 1.00 90.81 89 ASP A N 1
ATOM 699 C CA . ASP A 1 89 ? 4.292 6.765 -1.535 1.00 90.81 89 ASP A CA 1
ATOM 700 C C . ASP A 1 89 ? 5.765 6.805 -1.981 1.00 90.81 89 ASP A C 1
ATOM 702 O O . ASP A 1 89 ? 6.033 6.962 -3.169 1.00 90.81 89 ASP A O 1
ATOM 706 N N . ASP A 1 90 ? 6.707 6.534 -1.070 1.00 88.06 90 ASP A N 1
ATOM 707 C CA . ASP A 1 90 ? 8.142 6.452 -1.380 1.00 88.06 90 ASP A CA 1
ATOM 708 C C . ASP A 1 90 ? 8.420 5.392 -2.468 1.00 88.06 90 ASP A C 1
ATOM 710 O O . ASP A 1 90 ? 9.194 5.622 -3.399 1.00 88.06 90 ASP A O 1
ATOM 714 N N . ALA A 1 91 ? 7.754 4.234 -2.389 1.00 86.25 91 ALA A N 1
ATOM 715 C CA . ALA A 1 91 ? 7.882 3.175 -3.386 1.00 86.25 91 ALA A CA 1
ATOM 716 C C . ALA A 1 91 ? 7.277 3.565 -4.747 1.00 86.25 91 ALA A C 1
ATOM 718 O O . ALA A 1 91 ? 7.801 3.142 -5.778 1.00 86.25 91 ALA A O 1
ATOM 719 N N . ILE A 1 92 ? 6.192 4.351 -4.775 1.00 86.19 92 ILE A N 1
ATOM 720 C CA . ILE A 1 92 ? 5.603 4.893 -6.013 1.00 86.19 92 ILE A CA 1
ATOM 721 C C . ILE A 1 92 ? 6.582 5.864 -6.663 1.00 86.19 92 ILE A C 1
ATOM 723 O O . ILE A 1 92 ? 6.867 5.718 -7.850 1.00 86.19 92 ILE A O 1
ATOM 727 N N . ASP A 1 93 ? 7.122 6.806 -5.889 1.00 85.25 93 ASP A N 1
ATOM 728 C CA . ASP A 1 93 ? 8.084 7.795 -6.379 1.00 85.25 93 ASP A CA 1
ATOM 729 C C . ASP A 1 93 ? 9.324 7.105 -6.963 1.00 85.25 93 ASP A C 1
ATOM 731 O O . ASP A 1 93 ? 9.812 7.479 -8.030 1.00 85.25 93 ASP A O 1
ATOM 735 N N . LEU A 1 94 ? 9.790 6.038 -6.309 1.00 81.88 94 LEU A N 1
ATOM 736 C CA . LEU A 1 94 ? 10.918 5.242 -6.780 1.00 81.88 94 LEU A CA 1
ATOM 737 C C . LEU A 1 94 ? 10.583 4.399 -8.023 1.00 81.88 94 LEU A C 1
ATOM 739 O O . LEU A 1 94 ? 11.429 4.233 -8.898 1.00 81.88 94 LEU A O 1
ATOM 743 N N . ALA A 1 95 ? 9.360 3.870 -8.126 1.00 79.50 95 ALA A N 1
ATOM 744 C CA . ALA A 1 95 ? 8.905 3.104 -9.290 1.00 79.50 95 ALA A CA 1
ATOM 745 C C . ALA A 1 95 ? 8.659 3.983 -10.529 1.00 79.50 95 ALA A C 1
ATOM 747 O O . ALA A 1 95 ? 8.837 3.507 -11.655 1.00 79.50 95 ALA A O 1
ATOM 748 N N . ALA A 1 96 ? 8.279 5.248 -10.323 1.00 78.62 96 ALA A N 1
ATOM 749 C CA . ALA A 1 96 ? 8.076 6.242 -11.374 1.00 78.62 96 ALA A CA 1
ATOM 750 C C . ALA A 1 96 ? 9.394 6.715 -12.015 1.00 78.62 96 ALA A C 1
ATOM 752 O O . ALA A 1 96 ? 9.384 7.227 -13.137 1.00 78.62 96 ALA A O 1
ATOM 753 N N . ASP A 1 97 ? 10.533 6.522 -11.343 1.00 76.12 97 ASP A N 1
ATOM 754 C CA . ASP A 1 97 ? 11.848 6.799 -11.916 1.00 76.12 97 ASP A CA 1
ATOM 755 C C . ASP A 1 97 ? 12.209 5.739 -12.977 1.00 76.12 97 ASP A C 1
ATOM 757 O O . ASP A 1 97 ? 12.669 4.630 -12.692 1.00 76.12 97 ASP A O 1
ATOM 761 N N . THR A 1 98 ? 11.960 6.058 -14.249 1.00 58.50 98 THR A N 1
ATOM 762 C CA . THR A 1 98 ? 12.100 5.126 -15.379 1.00 58.50 98 THR A CA 1
ATOM 763 C C . THR A 1 98 ? 13.543 4.779 -15.749 1.00 58.50 98 THR A C 1
ATOM 765 O O . THR A 1 98 ? 13.750 3.804 -16.474 1.00 58.50 98 THR A O 1
ATOM 768 N N . ASP A 1 99 ? 14.534 5.514 -15.232 1.00 60.59 99 ASP A N 1
ATOM 769 C CA . ASP A 1 99 ? 15.968 5.267 -15.475 1.00 60.59 99 ASP A CA 1
ATOM 770 C C . ASP A 1 99 ? 16.572 4.262 -14.469 1.00 60.59 99 ASP A C 1
ATOM 772 O O . ASP A 1 99 ? 17.786 4.038 -14.401 1.00 60.59 99 ASP A O 1
ATOM 776 N N . SER A 1 100 ? 15.702 3.610 -13.694 1.00 60.53 100 SER A N 1
ATOM 777 C CA . SER A 1 100 ? 16.021 2.687 -12.611 1.00 60.53 100 SER A CA 1
ATOM 778 C C . SER A 1 100 ? 16.955 1.539 -13.008 1.00 60.53 100 SER A C 1
ATOM 780 O O . SER A 1 100 ? 16.554 0.515 -13.578 1.00 60.53 100 SER A O 1
ATOM 782 N N . SER A 1 101 ? 18.217 1.671 -12.593 1.00 66.38 101 SER A N 1
ATOM 783 C CA . SER A 1 101 ? 19.200 0.585 -12.584 1.00 66.38 101 SER A CA 1
ATOM 784 C C . SER A 1 101 ? 18.712 -0.619 -11.760 1.00 66.38 101 SER A C 1
ATOM 786 O O . SER A 1 101 ? 17.839 -0.503 -10.897 1.00 66.38 101 SER A O 1
ATOM 788 N N . GLY A 1 102 ? 19.328 -1.793 -11.942 1.00 67.06 102 GLY A N 1
ATOM 789 C CA . GLY A 1 102 ? 19.013 -2.979 -11.130 1.00 67.06 102 GLY A CA 1
ATOM 790 C C . GLY A 1 102 ? 19.153 -2.766 -9.610 1.00 67.06 102 GLY A C 1
ATOM 791 O O . GLY A 1 102 ? 18.551 -3.505 -8.837 1.00 67.06 102 GLY A O 1
ATOM 792 N N . ALA A 1 103 ? 19.901 -1.748 -9.163 1.00 71.56 103 ALA A N 1
ATOM 793 C CA . ALA A 1 103 ? 19.975 -1.367 -7.753 1.00 71.56 103 ALA A CA 1
ATOM 794 C C . ALA A 1 103 ? 18.680 -0.705 -7.251 1.00 71.56 103 ALA A C 1
ATOM 796 O O . ALA A 1 103 ? 18.226 -1.040 -6.162 1.00 71.56 103 ALA A O 1
ATOM 797 N N . VAL A 1 104 ? 18.055 0.157 -8.059 1.00 73.62 104 VAL A N 1
ATOM 798 C CA . VAL A 1 104 ? 16.777 0.802 -7.714 1.00 73.62 104 VAL A CA 1
ATOM 799 C C . VAL A 1 104 ? 15.663 -0.237 -7.626 1.00 73.62 104 VAL A C 1
ATOM 801 O O . VAL A 1 104 ? 14.910 -0.263 -6.660 1.00 73.62 104 VAL A O 1
ATOM 804 N N . ARG A 1 105 ? 15.631 -1.192 -8.561 1.00 75.38 105 ARG A N 1
ATOM 805 C CA . ARG A 1 105 ? 14.649 -2.289 -8.531 1.00 75.38 105 ARG A CA 1
ATOM 806 C C . ARG A 1 105 ? 14.767 -3.167 -7.284 1.00 75.38 105 ARG A C 1
ATOM 808 O O . ARG A 1 105 ? 13.753 -3.617 -6.765 1.00 75.38 105 ARG A O 1
ATOM 815 N N . ARG A 1 106 ? 15.993 -3.394 -6.792 1.00 79.25 106 ARG A N 1
ATOM 816 C CA . ARG A 1 106 ? 16.213 -4.086 -5.511 1.00 79.25 106 ARG A CA 1
ATOM 817 C C . ARG A 1 106 ? 15.724 -3.263 -4.326 1.00 79.25 106 ARG A C 1
ATOM 819 O O . ARG A 1 106 ? 15.087 -3.829 -3.453 1.00 79.25 106 ARG A O 1
ATOM 826 N N . SER A 1 107 ? 15.954 -1.951 -4.333 1.00 83.31 107 SER A N 1
ATOM 827 C CA . SER A 1 107 ? 15.417 -1.058 -3.300 1.00 83.31 107 SER A CA 1
ATOM 828 C C . SER A 1 107 ? 13.888 -1.118 -3.251 1.00 83.31 107 SER A C 1
ATOM 830 O O . SER A 1 107 ? 13.328 -1.282 -2.176 1.00 83.31 107 SER A O 1
ATOM 832 N N . ILE A 1 108 ? 13.209 -1.103 -4.406 1.00 83.38 108 ILE A N 1
ATOM 833 C CA . ILE A 1 108 ? 11.743 -1.230 -4.448 1.00 83.38 108 ILE A CA 1
ATOM 834 C C . ILE A 1 108 ? 11.282 -2.584 -3.888 1.00 83.38 108 ILE A C 1
ATOM 836 O O . ILE A 1 108 ? 10.300 -2.645 -3.151 1.00 83.38 108 ILE A O 1
ATOM 840 N N . LEU A 1 109 ? 11.985 -3.676 -4.206 1.00 86.44 109 LEU A N 1
ATOM 841 C CA . LEU A 1 109 ? 11.685 -4.993 -3.637 1.00 86.44 109 LEU A CA 1
ATOM 842 C C . LEU A 1 109 ? 11.819 -4.990 -2.103 1.00 86.44 109 LEU A C 1
ATOM 844 O O . LEU A 1 109 ? 10.913 -5.444 -1.407 1.00 86.44 109 LEU A O 1
ATOM 848 N N . GLU A 1 110 ? 12.907 -4.427 -1.574 1.00 88.44 110 GLU A N 1
ATOM 849 C CA . GLU A 1 110 ? 13.132 -4.290 -0.129 1.00 88.44 110 GLU A CA 1
ATOM 850 C C . GLU A 1 110 ? 12.043 -3.438 0.549 1.00 88.44 110 GLU A C 1
ATOM 852 O O . GLU A 1 110 ? 11.576 -3.774 1.647 1.00 88.44 110 GLU A O 1
ATOM 857 N N . ASP A 1 111 ? 11.595 -2.368 -0.114 1.00 89.31 111 ASP A N 1
ATOM 858 C CA . ASP A 1 111 ? 10.507 -1.516 0.361 1.00 89.31 111 ASP A CA 1
ATOM 859 C C . ASP A 1 111 ? 9.175 -2.270 0.396 1.00 89.31 111 ASP A C 1
ATOM 861 O O . ASP A 1 111 ? 8.480 -2.228 1.414 1.00 89.31 111 ASP A O 1
ATOM 865 N N . LEU A 1 112 ? 8.844 -3.031 -0.652 1.00 90.38 112 LEU A N 1
ATOM 866 C CA . LEU A 1 112 ? 7.636 -3.861 -0.720 1.00 90.38 112 LEU A CA 1
ATOM 867 C C . LEU A 1 112 ? 7.599 -4.935 0.373 1.00 90.38 112 LEU A C 1
ATOM 869 O O . LEU A 1 112 ? 6.591 -5.056 1.070 1.00 90.38 112 LEU A O 1
ATOM 873 N N . GLU A 1 113 ? 8.698 -5.661 0.588 1.00 90.62 113 GLU A N 1
ATOM 874 C CA . GLU A 1 113 ? 8.829 -6.612 1.704 1.00 90.62 113 GLU A CA 1
ATOM 875 C C . GLU A 1 113 ? 8.713 -5.901 3.064 1.00 90.62 113 GLU A C 1
ATOM 877 O O . GLU A 1 113 ? 8.170 -6.417 4.047 1.00 90.62 113 GLU A O 1
ATOM 882 N N . GLY A 1 114 ? 9.239 -4.678 3.158 1.00 91.31 114 GLY A N 1
ATOM 883 C CA . GLY A 1 114 ? 9.068 -3.805 4.312 1.00 91.31 114 GLY A CA 1
ATOM 884 C C . GLY A 1 114 ? 7.606 -3.430 4.562 1.00 91.31 114 GLY A C 1
ATOM 885 O O . GLY A 1 114 ? 7.173 -3.429 5.717 1.00 91.31 114 GLY A O 1
ATOM 886 N N . ILE A 1 115 ? 6.858 -3.097 3.511 1.00 91.88 115 ILE A N 1
ATOM 887 C CA . ILE A 1 115 ? 5.433 -2.752 3.574 1.00 91.88 115 ILE A CA 1
ATOM 888 C C . ILE A 1 115 ? 4.614 -3.978 3.977 1.00 91.88 115 ILE A C 1
ATOM 890 O O . ILE A 1 115 ? 3.772 -3.862 4.863 1.00 91.88 115 ILE A O 1
ATOM 894 N N . GLU A 1 116 ? 4.897 -5.152 3.411 1.00 93.25 116 GLU A N 1
ATOM 895 C CA . GLU A 1 116 ? 4.235 -6.412 3.770 1.00 93.25 116 GLU A CA 1
ATOM 896 C C . GLU A 1 116 ? 4.400 -6.729 5.263 1.00 93.25 116 GLU A C 1
ATOM 898 O O . GLU A 1 116 ? 3.413 -6.936 5.977 1.00 93.25 116 GLU A O 1
ATOM 903 N N . ARG A 1 117 ? 5.634 -6.667 5.781 1.00 91.94 117 ARG A N 1
ATOM 904 C CA . ARG A 1 117 ? 5.910 -6.868 7.215 1.00 91.94 117 ARG A CA 1
ATOM 905 C C . ARG A 1 117 ? 5.190 -5.851 8.096 1.00 91.94 117 ARG A C 1
ATOM 907 O O . ARG A 1 117 ? 4.649 -6.206 9.147 1.00 91.94 117 ARG A O 1
ATOM 914 N N . ASP A 1 118 ? 5.179 -4.584 7.692 1.00 91.12 118 ASP A N 1
ATOM 915 C CA . ASP A 1 118 ? 4.497 -3.531 8.443 1.00 91.12 118 ASP A CA 1
ATOM 916 C C . ASP A 1 118 ? 2.975 -3.687 8.414 1.00 91.12 118 ASP A C 1
ATOM 918 O O . ASP A 1 118 ? 2.321 -3.375 9.415 1.00 91.12 118 ASP A O 1
ATOM 922 N N . PHE A 1 119 ? 2.419 -4.191 7.310 1.00 92.44 119 PHE A N 1
ATOM 923 C CA . PHE A 1 119 ? 0.993 -4.443 7.158 1.00 92.44 119 PHE A CA 1
ATOM 924 C C . PHE A 1 119 ? 0.548 -5.624 8.025 1.00 92.44 119 PHE A C 1
ATOM 926 O O . PHE A 1 119 ? -0.392 -5.477 8.804 1.00 92.44 119 PHE A O 1
ATOM 933 N N . ALA A 1 120 ? 1.293 -6.731 8.031 1.00 90.31 120 ALA A N 1
ATOM 934 C CA . ALA A 1 120 ? 1.034 -7.859 8.931 1.00 90.31 120 ALA A CA 1
ATOM 935 C C . ALA A 1 120 ? 1.107 -7.450 10.419 1.00 90.31 120 ALA A C 1
ATOM 937 O O . ALA A 1 120 ? 0.286 -7.855 11.254 1.00 90.31 120 ALA A O 1
ATOM 938 N N . ALA A 1 121 ? 2.068 -6.590 10.770 1.00 89.56 121 ALA A N 1
ATO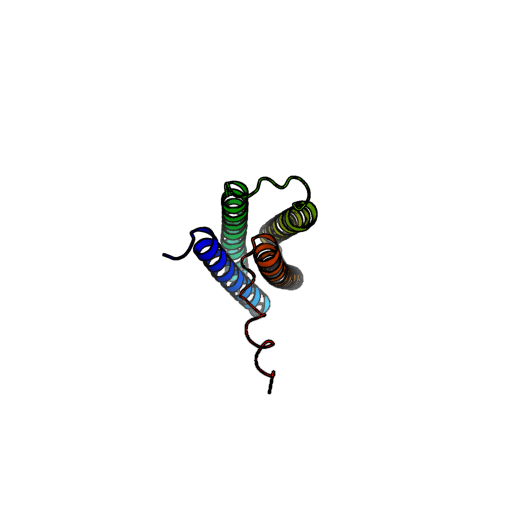M 939 C CA . ALA A 1 121 ? 2.170 -6.039 12.117 1.00 89.56 121 ALA A CA 1
ATOM 940 C C . ALA A 1 121 ? 1.000 -5.095 12.452 1.00 89.56 121 ALA A C 1
ATOM 942 O O . ALA A 1 121 ? 0.511 -5.106 13.585 1.00 89.56 121 ALA A O 1
ATOM 943 N N . TYR A 1 122 ? 0.532 -4.302 11.482 1.00 88.94 122 TYR A N 1
ATOM 944 C CA . TYR A 1 122 ? -0.667 -3.475 11.618 1.00 88.94 122 TYR A CA 1
ATOM 945 C C . TYR A 1 122 ? -1.915 -4.323 11.865 1.00 88.94 122 TYR A C 1
ATOM 947 O O . TYR A 1 122 ? -2.674 -4.005 12.773 1.00 88.94 122 TYR A O 1
ATOM 955 N N . GLU A 1 123 ? -2.118 -5.407 11.117 1.00 88.06 123 GLU A N 1
ATOM 956 C CA . GLU A 1 123 ? -3.261 -6.306 11.307 1.00 88.06 123 GLU A CA 1
ATOM 957 C C . GLU A 1 123 ? -3.253 -6.960 12.687 1.00 88.06 123 GLU A C 1
ATOM 959 O O . GLU A 1 123 ? -4.282 -6.991 13.362 1.00 88.06 123 GLU A O 1
ATOM 964 N N . THR A 1 124 ? -2.082 -7.406 13.148 1.00 86.50 124 THR A N 1
ATOM 965 C CA . THR A 1 124 ? -1.914 -7.974 14.494 1.00 86.50 124 THR A CA 1
ATOM 966 C C . THR A 1 124 ? -2.298 -6.961 15.573 1.00 86.50 124 THR A C 1
ATOM 968 O O . THR A 1 124 ? -3.003 -7.287 16.530 1.00 86.50 124 THR A O 1
ATOM 971 N N . GLU A 1 125 ? -1.845 -5.715 15.436 1.00 84.38 125 GLU A N 1
ATOM 972 C CA . GLU A 1 125 ? -2.178 -4.649 16.379 1.00 84.38 125 GLU A CA 1
ATOM 973 C C . GLU A 1 125 ? -3.650 -4.237 16.280 1.00 84.38 125 GLU A C 1
ATOM 975 O O . GLU A 1 125 ? -4.309 -4.031 17.299 1.00 84.38 125 GLU A O 1
ATOM 980 N N . PHE A 1 126 ? -4.200 -4.194 15.068 1.00 81.75 126 PHE A N 1
ATOM 981 C CA . PHE A 1 126 ? -5.604 -3.904 14.831 1.00 81.75 126 PHE A CA 1
ATOM 982 C C . PHE A 1 126 ? -6.510 -4.961 15.467 1.00 81.75 126 PHE A C 1
ATOM 984 O O .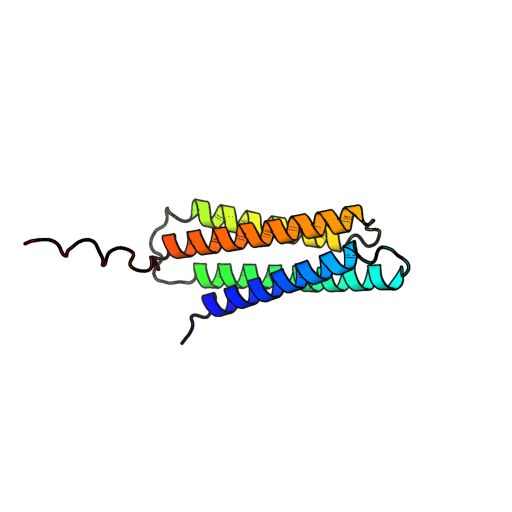 PHE A 1 126 ? -7.486 -4.586 16.113 1.00 81.75 126 PHE A O 1
ATOM 991 N N . ALA A 1 127 ? -6.188 -6.251 15.350 1.00 80.12 127 ALA A N 1
ATOM 992 C CA . ALA A 1 127 ? -6.936 -7.336 15.986 1.00 80.12 127 ALA A CA 1
ATOM 993 C C . ALA A 1 127 ? -6.922 -7.211 17.519 1.00 80.12 127 ALA A C 1
ATOM 995 O O . ALA A 1 127 ? -7.977 -7.259 18.149 1.00 80.12 127 ALA A O 1
ATOM 996 N N . ARG A 1 128 ? -5.747 -6.936 18.111 1.00 77.56 128 ARG A N 1
ATOM 997 C CA . ARG A 1 128 ? -5.601 -6.696 19.561 1.00 77.56 128 ARG A CA 1
ATOM 998 C C . ARG A 1 128 ? -6.459 -5.530 20.048 1.00 77.56 128 ARG A C 1
ATOM 1000 O O . ARG A 1 128 ? -7.142 -5.655 21.058 1.00 77.56 128 ARG A O 1
ATOM 1007 N N . VAL A 1 129 ? -6.427 -4.400 19.339 1.00 74.00 129 VAL A N 1
ATOM 1008 C CA . VAL A 1 129 ? -7.170 -3.184 19.719 1.00 74.00 129 VAL A CA 1
ATOM 1009 C C . VAL A 1 129 ? -8.670 -3.320 19.449 1.00 74.00 129 VAL A C 1
ATOM 1011 O O . VAL A 1 129 ? -9.476 -2.694 20.131 1.00 74.00 129 VAL A O 1
ATOM 1014 N N . SER A 1 130 ? -9.067 -4.133 18.469 1.00 69.31 130 SER A N 1
ATOM 1015 C CA . SER A 1 130 ? -10.478 -4.344 18.122 1.00 69.31 130 SER A CA 1
ATOM 1016 C C . SER A 1 130 ? -11.198 -5.325 19.043 1.00 69.31 130 SER A C 1
ATOM 1018 O O . SER A 1 130 ? -12.387 -5.541 18.849 1.00 69.31 130 SER A O 1
ATOM 1020 N N . GLY A 1 131 ? -10.510 -5.922 20.022 1.00 59.88 131 GLY A N 1
ATOM 1021 C CA . GLY A 1 131 ? -11.107 -6.932 20.896 1.00 59.88 131 GLY A CA 1
ATOM 1022 C C . GLY A 1 131 ? -11.381 -8.268 20.199 1.00 59.88 131 GLY A C 1
ATOM 1023 O O . GLY A 1 131 ? -11.904 -9.174 20.834 1.00 59.88 131 GLY A O 1
ATOM 1024 N N . ASP A 1 132 ? -10.948 -8.433 18.945 1.00 52.09 132 ASP A N 1
ATOM 1025 C CA . ASP A 1 132 ? -11.003 -9.689 18.180 1.00 52.09 132 ASP A CA 1
ATOM 1026 C C . ASP A 1 132 ? -9.851 -10.630 18.596 1.00 52.09 132 ASP A C 1
ATOM 1028 O O . ASP A 1 132 ? -9.254 -11.363 17.803 1.00 52.09 132 ASP A O 1
ATOM 1032 N N . GLY A 1 133 ? -9.493 -10.570 19.882 1.00 40.22 133 GLY A N 1
ATOM 1033 C CA . GLY A 1 133 ? -8.619 -11.530 20.521 1.00 40.22 133 GLY A CA 1
ATOM 1034 C C . GLY A 1 133 ? -9.351 -12.857 20.550 1.00 40.22 133 GLY A C 1
ATOM 1035 O O . GLY A 1 133 ? -10.193 -13.081 21.413 1.00 40.22 133 GLY A O 1
ATOM 1036 N N . VAL A 1 134 ? -9.033 -13.721 19.587 1.00 47.16 134 VAL A N 1
ATOM 1037 C CA . VAL A 1 134 ? -9.360 -15.143 19.649 1.00 47.16 134 VAL A CA 1
ATOM 1038 C C . VAL A 1 134 ? -9.021 -15.623 21.053 1.00 47.16 134 VAL A C 1
ATOM 1040 O O . VAL A 1 134 ? -7.891 -15.468 21.518 1.00 47.16 134 VAL A O 1
ATOM 1043 N N . ASP A 1 135 ? -10.047 -16.140 21.709 1.00 39.22 135 ASP A N 1
ATOM 1044 C CA . ASP A 1 135 ? -10.072 -16.614 23.078 1.00 39.22 135 ASP A CA 1
ATOM 1045 C C . ASP A 1 135 ? -8.911 -17.592 23.339 1.00 39.22 135 ASP A C 1
ATOM 1047 O O . ASP A 1 135 ? -8.994 -18.794 23.092 1.00 39.22 135 ASP A O 1
ATOM 1051 N N . ALA A 1 136 ? -7.783 -17.065 23.814 1.00 43.88 136 ALA A N 1
ATOM 1052 C CA . ALA A 1 136 ? -6.627 -17.842 24.251 1.00 43.88 136 ALA A CA 1
ATOM 1053 C C . ALA A 1 136 ? -6.750 -18.240 25.734 1.00 43.88 136 ALA A C 1
ATOM 1055 O O . ALA A 1 136 ? -5.743 -18.466 26.404 1.00 43.88 136 ALA A O 1
ATOM 1056 N N . THR A 1 137 ? -7.977 -18.333 26.260 1.00 41.84 137 THR A N 1
ATOM 1057 C CA . THR A 1 137 ? -8.232 -18.605 27.683 1.00 41.84 137 THR A CA 1
ATOM 1058 C C . THR A 1 137 ? -9.365 -19.607 27.909 1.00 41.84 137 THR A C 1
ATOM 1060 O O . THR A 1 137 ? -10.165 -19.464 28.821 1.00 41.84 137 THR A O 1
ATOM 1063 N N . ALA A 1 138 ? -9.407 -20.689 27.126 1.00 44.00 138 ALA A N 1
ATOM 1064 C CA . ALA A 1 138 ? -10.306 -21.825 27.383 1.00 44.00 138 ALA A CA 1
ATOM 1065 C C . ALA A 1 138 ? -9.580 -23.121 27.807 1.00 44.00 138 ALA A C 1
ATOM 1067 O O . ALA A 1 138 ? -10.139 -24.209 27.684 1.00 44.00 138 ALA A O 1
ATOM 1068 N N . ALA A 1 139 ? -8.336 -23.038 28.303 1.00 47.03 139 ALA A N 1
ATOM 1069 C CA . ALA A 1 139 ? -7.542 -24.226 28.651 1.00 47.03 139 ALA A CA 1
ATOM 1070 C C . ALA A 1 139 ? -6.790 -24.156 29.996 1.00 47.03 139 ALA A C 1
ATOM 1072 O O . ALA A 1 139 ? -5.800 -24.861 30.167 1.00 47.03 139 ALA A O 1
ATOM 1073 N N . ALA A 1 140 ? -7.242 -23.346 30.960 1.00 49.00 140 ALA A N 1
ATOM 1074 C CA . ALA A 1 140 ? -6.604 -23.274 32.284 1.00 49.00 140 ALA A CA 1
ATOM 1075 C C . ALA A 1 140 ? -7.550 -23.488 33.482 1.00 49.00 140 ALA A C 1
ATOM 1077 O O . ALA A 1 140 ? -7.122 -23.285 34.611 1.00 49.00 140 ALA A O 1
ATOM 1078 N N . ASP A 1 141 ? -8.792 -23.945 33.267 1.00 48.91 141 ASP A N 1
ATOM 1079 C CA . ASP A 1 141 ? -9.740 -24.232 34.364 1.00 48.91 141 ASP A CA 1
ATOM 1080 C C . ASP A 1 141 ? -10.308 -25.662 34.320 1.00 48.91 141 ASP A C 1
ATOM 1082 O O . ASP A 1 141 ? -11.501 -25.925 34.466 1.00 48.91 141 ASP A O 1
ATOM 1086 N N . ARG A 1 142 ? -9.428 -26.633 34.060 1.00 52.47 142 ARG A N 1
ATOM 1087 C CA . ARG A 1 142 ? -9.705 -28.055 34.307 1.00 52.47 142 ARG A CA 1
ATOM 1088 C C . ARG A 1 142 ? -8.505 -28.721 34.960 1.00 52.47 142 ARG A C 1
ATOM 1090 O O . ARG A 1 142 ? -7.854 -29.552 34.338 1.00 52.47 142 ARG A O 1
ATOM 1097 N N . ASN A 1 143 ? -8.212 -28.361 36.206 1.00 41.88 143 ASN A N 1
ATOM 1098 C CA . ASN A 1 143 ? -7.659 -29.347 37.135 1.00 41.88 143 ASN A CA 1
ATOM 1099 C C . ASN A 1 143 ? -7.919 -28.964 38.599 1.00 41.88 143 ASN A C 1
ATOM 1101 O O . ASN A 1 143 ? -7.003 -28.706 39.372 1.00 41.88 143 ASN A O 1
ATOM 1105 N N . GLY A 1 144 ? -9.198 -28.905 38.964 1.00 48.81 144 GLY A N 1
ATOM 1106 C CA . GLY A 1 144 ? -9.620 -29.196 40.326 1.00 48.81 144 GLY A CA 1
ATOM 1107 C C . GLY A 1 144 ? -10.063 -30.653 40.379 1.00 48.81 144 GLY A C 1
ATOM 1108 O O . GLY A 1 144 ? -11.205 -30.938 40.025 1.00 48.81 144 GLY A O 1
ATOM 1109 N N . ASN A 1 145 ? -9.153 -31.551 40.760 1.00 40.72 145 ASN A N 1
ATOM 1110 C CA . ASN A 1 145 ? -9.484 -32.814 41.423 1.00 40.72 145 ASN A CA 1
ATOM 1111 C C . ASN A 1 145 ? -8.285 -33.340 42.215 1.00 40.72 145 ASN A C 1
ATOM 1113 O O . ASN A 1 145 ? -7.295 -33.756 41.573 1.00 40.72 145 ASN A O 1
#

Foldseek 3Di:
DDDPLVVLLVVLVVLLVVLLVLLVCLLVPPPDDLPSLQVSLVVNLVSLVVNLVSLVVSVVVLVPPPVPPDPPPCVVLVVLSVVLNVLSVVLNVLSVPSVDDSVSSVVSSVSSVVSVVSSVVSVVVSCVVVVVPDPPDPPDPPDDD

Secondary structure (DSSP, 8-state):
---HHHHHHHHHHHHHHHHHHHHHHHHH--SS-HHHHHHHHHHHHHHHHHHHHHHHHHHHHHHS-TT---TTS-HHHHHHHHHHHHHHHHHHHHHH-TT--HHHHHHHHHHHHHHHHHHHHHHHHHHHHTT------SSSS----

Radius of gyration: 19.29 Å; chains: 1; bounding box: 41×42×65 Å